Protein AF-A0A0Q7RV13-F1 (afdb_monomer)

Solvent-accessible surface area (backbone atoms only — not comparable to full-atom values): 4688 Å² total; per-residue (Å²): 106,71,69,55,53,52,23,66,72,68,32,40,31,77,43,84,45,98,84,63,85,48,53,69,34,54,50,71,26,21,55,35,39,48,53,13,50,52,30,44,51,51,23,54,50,39,55,56,49,53,74,72,52,86,66,97,50,64,69,60,45,54,52,51,34,54,50,26,45,53,50,15,52,52,31,41,53,49,18,51,51,53,58,62,66,75,113

Radius of gyration: 15.47 Å; Cα contacts (8 Å, |Δi|>4): 82; chains: 1; bounding box: 41×22×42 Å

Sequence (87 aa):
MLYMGYSLYTGAFYLPNRRGNGGTLKGISAYIMCAALFFGVAHLASYVADHYDRRNNEVAYARFAKQSKYCAVAFFVAALLLSGSGR

Mean predicted aligned error: 8.48 Å

Structure (mmCIF, N/CA/C/O backbone):
data_AF-A0A0Q7RV13-F1
#
_entry.id   AF-A0A0Q7RV13-F1
#
loop_
_atom_site.group_PDB
_atom_site.id
_atom_site.type_symbol
_atom_site.label_atom_id
_atom_site.label_alt_id
_atom_site.label_comp_id
_atom_site.label_asym_id
_atom_site.label_entity_id
_atom_site.label_seq_id
_atom_site.pdbx_PDB_ins_code
_atom_site.Cartn_x
_atom_site.Cartn_y
_atom_site.Cartn_z
_atom_site.occupancy
_atom_site.B_iso_or_equiv
_atom_site.auth_seq_id
_atom_site.auth_comp_id
_atom_site.auth_asym_id
_atom_site.auth_atom_id
_atom_site.pdbx_PDB_model_num
ATOM 1 N N . MET A 1 1 ? -5.341 8.390 -3.999 1.00 64.00 1 MET A N 1
ATOM 2 C CA . MET A 1 1 ? -4.626 8.962 -2.833 1.00 64.00 1 MET A CA 1
ATOM 3 C C . MET A 1 1 ? -5.493 9.881 -1.972 1.00 64.00 1 MET A C 1
ATOM 5 O O . MET A 1 1 ? -5.390 9.766 -0.762 1.00 64.00 1 MET A O 1
ATOM 9 N N . LEU A 1 2 ? -6.394 10.705 -2.534 1.00 77.00 2 LEU A N 1
ATOM 10 C CA . LEU A 1 2 ? -7.315 11.563 -1.751 1.00 77.00 2 LEU A CA 1
ATOM 11 C C . LEU A 1 2 ? -8.120 10.806 -0.678 1.00 77.00 2 LEU A C 1
ATOM 13 O O . LEU A 1 2 ? -8.151 11.218 0.474 1.00 77.00 2 LEU A O 1
ATOM 17 N N . TYR A 1 3 ? -8.689 9.650 -1.029 1.00 77.56 3 TYR A N 1
ATOM 18 C CA . TYR A 1 3 ? -9.414 8.797 -0.080 1.00 77.56 3 TYR A CA 1
ATOM 19 C C . TYR A 1 3 ? -8.524 8.254 1.053 1.00 77.56 3 TYR A C 1
ATOM 21 O O . TYR A 1 3 ? -8.936 8.204 2.206 1.00 77.56 3 TYR A O 1
ATOM 29 N N . MET A 1 4 ? -7.272 7.912 0.735 1.00 73.69 4 MET A N 1
ATOM 30 C CA . MET A 1 4 ? -6.289 7.440 1.715 1.00 73.69 4 MET A CA 1
ATOM 31 C C . MET A 1 4 ? -5.911 8.560 2.695 1.00 73.69 4 MET A C 1
ATOM 33 O O . MET A 1 4 ? -5.862 8.328 3.897 1.00 73.69 4 MET A O 1
ATOM 37 N N . GLY A 1 5 ? -5.728 9.790 2.199 1.00 77.81 5 GLY A N 1
ATOM 38 C CA . GLY A 1 5 ? -5.492 10.973 3.033 1.00 77.81 5 GLY A CA 1
ATOM 39 C C . GLY A 1 5 ? -6.681 11.312 3.937 1.00 77.81 5 GLY A C 1
ATOM 40 O O . GLY A 1 5 ? -6.498 11.550 5.127 1.00 77.81 5 GLY A O 1
ATOM 41 N N . TYR A 1 6 ? -7.906 11.244 3.407 1.00 79.69 6 TYR A N 1
ATOM 42 C CA . TYR A 1 6 ? -9.122 11.430 4.204 1.00 79.69 6 TYR A CA 1
ATOM 43 C C . TYR A 1 6 ? -9.252 10.378 5.314 1.00 79.69 6 TYR A C 1
ATOM 45 O O . TYR A 1 6 ? -9.609 10.700 6.447 1.00 79.69 6 TYR A O 1
ATOM 53 N N . SER A 1 7 ? -8.907 9.128 5.006 1.00 74.94 7 SER A N 1
ATOM 54 C CA . SER A 1 7 ? -8.959 8.023 5.958 1.00 74.94 7 SER A CA 1
ATOM 55 C C . SER A 1 7 ? -7.879 8.112 7.047 1.00 74.94 7 SER A C 1
ATOM 57 O O . SER A 1 7 ? -8.150 7.794 8.202 1.00 74.94 7 SER A O 1
ATOM 59 N N . LEU A 1 8 ? -6.685 8.628 6.721 1.00 77.56 8 LEU A N 1
ATOM 60 C CA . LEU A 1 8 ? -5.632 8.943 7.700 1.00 77.56 8 LEU A CA 1
ATOM 61 C C . LEU A 1 8 ? -6.036 10.083 8.646 1.00 77.56 8 LEU A C 1
ATOM 63 O O . LEU A 1 8 ? -5.708 10.031 9.830 1.00 77.56 8 LEU A O 1
ATOM 67 N N . TYR A 1 9 ? -6.750 11.088 8.127 1.00 79.50 9 TYR A N 1
ATOM 68 C CA . TYR A 1 9 ? -7.232 12.232 8.904 1.00 79.50 9 TYR A CA 1
ATOM 69 C C . TYR A 1 9 ? -8.381 11.858 9.847 1.00 79.50 9 TYR A C 1
ATOM 71 O O . TYR A 1 9 ? -8.386 12.247 11.009 1.00 79.50 9 TYR A O 1
ATOM 79 N N . THR A 1 10 ? -9.348 11.077 9.364 1.00 80.00 10 THR A N 1
ATOM 80 C CA . THR A 1 10 ? -10.508 10.651 10.165 1.00 80.00 10 THR A CA 1
ATOM 81 C C . THR A 1 10 ? -10.236 9.416 11.026 1.00 80.00 10 THR A C 1
ATOM 83 O O . THR A 1 10 ? -11.036 9.095 11.903 1.00 80.00 10 THR A O 1
ATOM 86 N N . GLY A 1 11 ? -9.132 8.700 10.783 1.00 77.69 11 GLY A N 1
ATOM 87 C CA . GLY A 1 11 ? -8.808 7.445 11.469 1.00 77.69 11 GLY A CA 1
ATOM 88 C C . GLY A 1 11 ? -9.826 6.329 11.202 1.00 77.69 11 GLY A C 1
ATOM 89 O O . GLY A 1 11 ? -9.894 5.356 11.957 1.00 77.69 11 GLY A O 1
ATOM 90 N N . ALA A 1 12 ? -10.643 6.476 10.156 1.00 75.31 12 ALA A N 1
ATOM 91 C CA . ALA A 1 12 ? -11.683 5.541 9.761 1.00 75.31 12 ALA A CA 1
ATOM 92 C C . ALA A 1 12 ? -11.522 5.191 8.280 1.00 75.31 12 ALA A C 1
ATOM 94 O O . ALA A 1 12 ? -11.464 6.071 7.419 1.00 75.31 12 ALA A O 1
ATOM 95 N N . PHE A 1 13 ? -11.453 3.898 7.976 1.00 77.50 13 PHE A N 1
ATOM 96 C CA . PHE A 1 13 ? -11.346 3.379 6.619 1.00 77.50 13 PHE A CA 1
ATOM 97 C C . PHE A 1 13 ? -12.616 2.613 6.272 1.00 77.50 13 PHE A C 1
ATOM 99 O O . PHE A 1 13 ? -12.874 1.543 6.823 1.00 77.50 13 PHE A O 1
ATOM 106 N N . TYR A 1 14 ? -13.426 3.159 5.364 1.00 78.56 14 TYR A N 1
ATOM 107 C CA . TYR A 1 14 ? -14.635 2.485 4.904 1.00 78.56 14 TYR A CA 1
ATOM 108 C C . TYR A 1 14 ? -14.294 1.497 3.786 1.00 78.56 14 TYR A C 1
ATOM 110 O O . TYR A 1 14 ? -13.723 1.862 2.755 1.00 78.56 14 TYR A O 1
ATOM 118 N N . LEU A 1 15 ? -14.627 0.228 3.999 1.00 76.81 15 LEU A N 1
ATOM 119 C CA . LEU A 1 15 ? -14.466 -0.825 3.011 1.00 76.81 15 LEU A CA 1
ATOM 120 C C . LEU A 1 15 ? -15.846 -1.143 2.413 1.00 76.81 15 LEU A C 1
ATOM 122 O O . LEU A 1 15 ? -16.661 -1.804 3.070 1.00 76.81 15 LEU A O 1
ATOM 126 N N . PRO A 1 16 ? -16.152 -0.663 1.191 1.00 73.75 16 PRO A N 1
ATOM 127 C CA . PRO A 1 16 ? -17.428 -0.953 0.554 1.00 73.75 16 PRO A CA 1
ATOM 128 C C . PRO A 1 16 ? -17.502 -2.444 0.218 1.00 73.75 16 PRO A C 1
ATOM 130 O O . PRO A 1 16 ? -16.624 -2.985 -0.453 1.00 73.75 16 PRO A O 1
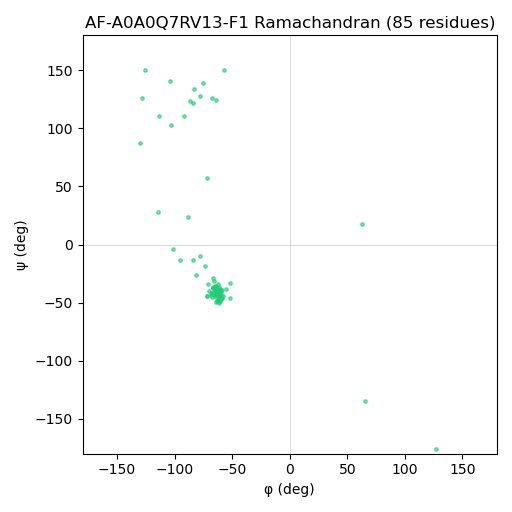ATOM 133 N N . ASN A 1 17 ? -18.557 -3.115 0.679 1.00 74.44 17 ASN A N 1
ATOM 134 C CA . ASN A 1 17 ? -18.809 -4.515 0.358 1.00 74.44 17 ASN A CA 1
ATOM 135 C C . ASN A 1 17 ? -19.929 -4.617 -0.686 1.00 74.44 17 ASN A C 1
ATOM 137 O O . ASN A 1 17 ? -20.919 -3.895 -0.626 1.00 74.44 17 ASN A O 1
ATOM 141 N N . ARG A 1 18 ? -19.786 -5.537 -1.645 1.00 56.19 18 ARG A N 1
ATOM 142 C CA . ARG A 1 18 ? -20.742 -5.727 -2.749 1.00 56.19 18 ARG A CA 1
ATOM 143 C C . ARG A 1 18 ? -22.049 -6.400 -2.298 1.00 56.19 18 ARG A C 1
ATOM 145 O O . ARG A 1 18 ? -23.047 -6.324 -3.003 1.00 56.19 18 ARG A O 1
ATOM 152 N N . ARG A 1 19 ? -22.046 -7.062 -1.136 1.00 56.50 19 ARG A N 1
ATOM 153 C CA . ARG A 1 19 ? -23.215 -7.683 -0.489 1.00 56.50 19 ARG A CA 1
ATOM 154 C C . ARG A 1 19 ? -23.282 -7.243 0.983 1.00 56.50 19 ARG A C 1
ATOM 156 O O . ARG A 1 19 ? -22.736 -7.929 1.840 1.00 56.50 19 ARG A O 1
ATOM 163 N N . GLY A 1 20 ? -23.921 -6.107 1.276 1.00 64.50 20 GLY A N 1
ATOM 164 C CA . GLY A 1 20 ? -24.245 -5.655 2.646 1.00 64.50 20 GLY A CA 1
ATOM 165 C C . GLY A 1 20 ? -23.770 -4.238 3.001 1.00 64.50 20 GLY A C 1
ATOM 166 O O . GLY A 1 20 ? -23.214 -3.539 2.157 1.00 64.50 20 GLY A O 1
ATOM 167 N N . ASN A 1 21 ? -23.974 -3.825 4.263 1.00 63.78 21 ASN A N 1
ATOM 168 C CA . ASN A 1 21 ? -23.359 -2.610 4.813 1.00 63.78 21 ASN A CA 1
ATOM 169 C C . ASN A 1 21 ? -21.835 -2.797 4.824 1.00 63.78 21 ASN A C 1
ATOM 171 O O . ASN A 1 21 ? -21.335 -3.780 5.374 1.00 63.78 21 ASN A O 1
ATOM 175 N N . GLY A 1 22 ? -21.102 -1.883 4.184 1.00 64.94 22 GLY A N 1
ATOM 176 C CA . GLY A 1 22 ? -19.640 -1.904 4.182 1.00 64.94 22 GLY A CA 1
ATOM 177 C C . GLY A 1 22 ? -19.069 -1.859 5.601 1.00 64.94 22 GLY A C 1
ATOM 178 O O . GLY A 1 22 ? -19.683 -1.315 6.521 1.00 64.94 22 GLY A O 1
ATOM 179 N N . GLY A 1 23 ? -17.894 -2.458 5.786 1.00 70.94 23 GLY A N 1
ATOM 180 C CA . GLY A 1 23 ? -17.210 -2.479 7.075 1.00 70.94 23 GLY A CA 1
ATOM 181 C C . GLY A 1 23 ? -16.357 -1.228 7.249 1.00 70.94 23 GLY A C 1
ATOM 182 O O . GLY A 1 23 ? -15.480 -0.969 6.429 1.00 70.94 23 GLY A O 1
ATOM 183 N N . THR A 1 24 ? -16.581 -0.463 8.317 1.00 77.94 24 THR A N 1
ATOM 184 C CA . THR A 1 24 ? -15.695 0.649 8.685 1.00 77.94 24 THR A CA 1
ATOM 185 C C . THR A 1 24 ? -14.625 0.147 9.645 1.00 77.94 24 THR A C 1
ATOM 187 O O . THR A 1 24 ? -14.924 -0.159 10.798 1.00 77.94 24 THR A O 1
ATOM 190 N N . LEU A 1 25 ? -13.376 0.093 9.187 1.00 75.69 25 LEU A N 1
ATOM 191 C CA . LEU A 1 25 ? -12.217 -0.108 10.051 1.00 75.69 25 LEU A CA 1
ATOM 192 C C . LEU A 1 25 ? -11.930 1.199 10.794 1.00 75.69 25 LEU A C 1
ATOM 194 O O . LEU A 1 25 ? -12.011 2.276 10.205 1.00 75.69 25 LEU A O 1
ATOM 198 N N . LYS A 1 26 ? -11.596 1.119 12.082 1.00 78.69 26 LYS A N 1
ATOM 199 C CA . LYS A 1 26 ? -11.298 2.291 12.920 1.00 78.69 26 LYS A CA 1
ATOM 200 C C . LYS A 1 26 ? -9.935 2.158 13.595 1.00 78.69 26 LYS A C 1
ATOM 202 O O . LYS A 1 26 ? -9.480 1.053 13.904 1.00 78.69 26 LYS A O 1
ATOM 207 N N . GLY A 1 27 ? -9.296 3.297 13.842 1.00 79.00 27 GLY A N 1
ATOM 208 C CA . GLY A 1 27 ? -8.044 3.393 14.588 1.00 79.00 27 GLY A CA 1
ATOM 209 C C . GLY A 1 27 ? -6.879 2.707 13.876 1.00 79.00 27 GLY A C 1
ATOM 210 O O . GLY A 1 27 ? -6.695 2.862 12.672 1.00 79.00 27 GLY A O 1
ATOM 211 N N . ILE A 1 28 ? -6.094 1.923 14.619 1.00 78.38 28 ILE A N 1
ATOM 212 C CA . ILE A 1 28 ? -4.853 1.285 14.138 1.00 78.38 28 ILE A CA 1
ATOM 213 C C . ILE A 1 28 ? -5.097 0.430 12.885 1.00 78.38 28 ILE A C 1
ATOM 215 O O . ILE A 1 28 ? -4.305 0.458 11.945 1.00 78.38 28 ILE A O 1
ATOM 219 N N . SER A 1 29 ? -6.233 -0.267 12.825 1.00 77.50 29 SER A N 1
ATOM 220 C CA . SER A 1 29 ? -6.599 -1.108 11.679 1.00 77.50 29 SER A CA 1
ATOM 221 C C . SER A 1 29 ? -6.766 -0.308 10.373 1.00 77.50 29 SER A C 1
ATOM 223 O O . SER A 1 29 ? -6.375 -0.787 9.308 1.00 77.50 29 SER A O 1
ATOM 225 N N . ALA A 1 30 ? -7.249 0.939 10.448 1.00 80.19 30 ALA A N 1
ATOM 226 C CA . ALA A 1 30 ? -7.373 1.838 9.299 1.00 80.19 30 ALA A CA 1
ATOM 227 C C . ALA A 1 30 ? -5.998 2.285 8.770 1.00 80.19 30 ALA A C 1
ATOM 229 O O . ALA A 1 30 ? -5.768 2.269 7.560 1.00 80.19 30 ALA A O 1
ATOM 230 N N . TYR A 1 31 ? -5.052 2.604 9.662 1.00 79.00 31 TYR A N 1
ATOM 231 C CA . TYR A 1 31 ? -3.682 2.975 9.280 1.00 79.00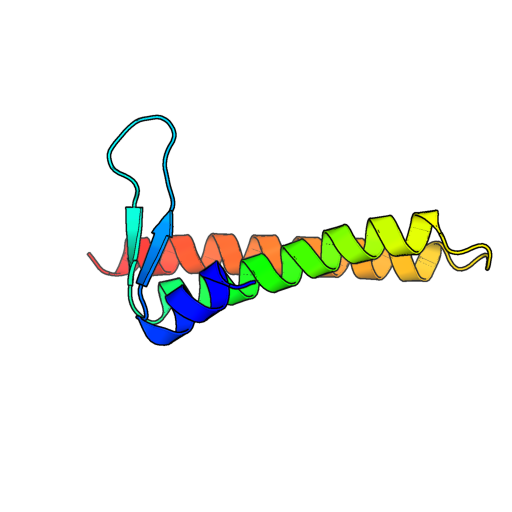 31 TYR A CA 1
ATOM 232 C C . TYR A 1 31 ? -2.941 1.825 8.586 1.00 79.00 31 TYR A C 1
ATOM 234 O O . TYR A 1 31 ? -2.286 2.037 7.563 1.00 79.00 31 TYR A O 1
ATOM 242 N N . ILE A 1 32 ? -3.090 0.596 9.092 1.00 81.62 32 ILE A N 1
ATOM 243 C CA . ILE A 1 32 ? -2.485 -0.598 8.481 1.00 81.62 32 ILE A CA 1
ATOM 244 C C . ILE A 1 32 ? -3.112 -0.880 7.106 1.00 81.62 32 ILE A C 1
ATOM 246 O O . ILE A 1 32 ? -2.399 -1.224 6.163 1.00 81.62 32 ILE A O 1
ATOM 250 N N . MET A 1 33 ? -4.423 -0.666 6.950 1.00 81.81 33 MET A N 1
ATOM 251 C CA . MET A 1 33 ? -5.101 -0.808 5.658 1.00 81.81 33 MET A CA 1
ATOM 252 C C . MET A 1 33 ? -4.608 0.225 4.628 1.00 81.81 33 MET A C 1
ATOM 254 O O . MET A 1 33 ? -4.379 -0.113 3.465 1.00 81.81 33 MET A O 1
ATOM 258 N N . CYS A 1 34 ? -4.361 1.469 5.052 1.00 82.44 34 CYS A N 1
ATOM 259 C CA . CYS A 1 34 ? -3.721 2.483 4.210 1.00 82.44 34 CYS A CA 1
ATOM 260 C C . CYS A 1 34 ? -2.304 2.068 3.779 1.00 82.44 34 CYS A C 1
ATOM 262 O O . CYS A 1 34 ? -1.953 2.226 2.609 1.00 82.44 34 CYS A O 1
ATOM 264 N N . ALA A 1 35 ? -1.505 1.489 4.682 1.00 81.81 35 ALA A N 1
ATOM 265 C CA . ALA A 1 35 ? -0.179 0.973 4.340 1.00 81.81 35 ALA A CA 1
ATOM 266 C C . ALA A 1 35 ? -0.261 -0.167 3.307 1.00 81.81 35 ALA A C 1
ATOM 268 O O . ALA A 1 35 ? 0.468 -0.154 2.315 1.00 81.81 35 ALA A O 1
ATOM 269 N N . ALA A 1 36 ? -1.199 -1.105 3.478 1.00 84.06 36 ALA A N 1
ATOM 270 C CA . ALA A 1 36 ? -1.439 -2.187 2.522 1.00 84.06 36 ALA A CA 1
ATOM 271 C C . ALA A 1 36 ? -1.773 -1.656 1.117 1.00 84.06 36 ALA A C 1
ATOM 273 O O . ALA A 1 36 ? -1.216 -2.123 0.121 1.00 84.06 36 ALA A O 1
ATOM 274 N N . LEU A 1 37 ? -2.637 -0.638 1.035 1.00 83.12 37 LEU A N 1
ATOM 275 C CA . LEU A 1 37 ? -2.990 0.017 -0.225 1.00 83.12 37 LEU A CA 1
ATOM 276 C C . LEU A 1 37 ? -1.802 0.718 -0.875 1.00 83.12 37 LEU A C 1
ATOM 278 O O . LEU A 1 37 ? -1.640 0.625 -2.090 1.00 83.12 37 LEU A O 1
ATOM 282 N N . PHE A 1 38 ? -0.952 1.379 -0.090 1.00 85.31 38 PHE A N 1
ATOM 283 C CA . PHE A 1 38 ? 0.258 2.006 -0.610 1.00 85.31 38 PHE A CA 1
ATOM 284 C C . PHE A 1 38 ? 1.190 0.978 -1.267 1.00 85.31 38 PHE A C 1
ATOM 286 O O . PHE A 1 38 ? 1.616 1.175 -2.406 1.00 85.31 38 PHE A O 1
ATOM 293 N N . PHE A 1 39 ? 1.432 -0.162 -0.610 1.00 83.81 39 PHE A N 1
ATOM 294 C CA . PHE A 1 39 ? 2.228 -1.249 -1.190 1.00 83.81 39 PHE A CA 1
ATOM 295 C C . PHE A 1 39 ? 1.565 -1.884 -2.419 1.00 83.81 39 PHE A C 1
ATOM 297 O O . PHE A 1 39 ? 2.261 -2.226 -3.374 1.00 83.81 39 PHE A O 1
ATOM 304 N N . GLY A 1 40 ? 0.234 -1.996 -2.440 1.00 82.31 40 GLY A N 1
ATOM 305 C CA . GLY A 1 40 ? -0.509 -2.468 -3.612 1.00 82.31 40 GLY A CA 1
ATOM 306 C C . GLY A 1 40 ? -0.383 -1.530 -4.818 1.00 82.31 40 GLY A C 1
ATOM 307 O O . GLY A 1 40 ? -0.177 -1.985 -5.942 1.00 82.31 40 GLY A O 1
ATOM 308 N N . VAL A 1 41 ? -0.436 -0.214 -4.593 1.00 85.38 41 VAL A N 1
ATOM 309 C CA . VAL A 1 41 ? -0.210 0.781 -5.652 1.00 85.38 41 VAL A CA 1
ATOM 310 C C . VAL A 1 41 ? 1.242 0.755 -6.120 1.00 85.38 41 VAL A C 1
ATOM 312 O O . VAL A 1 41 ? 1.476 0.780 -7.323 1.00 85.38 41 VAL A O 1
ATOM 315 N N . ALA A 1 42 ? 2.213 0.640 -5.209 1.00 83.62 42 ALA A N 1
ATOM 316 C CA . ALA A 1 42 ? 3.624 0.491 -5.569 1.00 83.62 42 ALA A CA 1
ATOM 317 C C . ALA A 1 42 ? 3.878 -0.778 -6.405 1.00 83.62 42 ALA A C 1
ATOM 319 O O . ALA A 1 42 ? 4.647 -0.739 -7.364 1.00 83.62 42 ALA A O 1
ATOM 320 N N . HIS A 1 43 ? 3.190 -1.881 -6.095 1.00 84.00 43 HIS A N 1
ATOM 321 C CA . HIS A 1 43 ? 3.236 -3.111 -6.885 1.00 84.00 43 HIS A CA 1
ATOM 322 C C . HIS A 1 43 ? 2.719 -2.894 -8.315 1.00 84.00 43 HIS A C 1
ATOM 324 O O . HIS A 1 43 ? 3.409 -3.216 -9.280 1.00 84.00 43 HIS A O 1
ATOM 330 N N . LEU A 1 44 ? 1.538 -2.292 -8.469 1.00 81.62 44 LEU A N 1
ATOM 331 C CA . LEU A 1 44 ? 0.979 -1.980 -9.790 1.00 81.62 44 LEU A CA 1
ATOM 332 C C . LEU A 1 44 ? 1.857 -0.987 -10.562 1.00 81.62 44 LEU A C 1
ATOM 334 O O . LEU A 1 44 ? 2.099 -1.177 -11.751 1.00 81.62 44 LEU A O 1
ATOM 338 N N . ALA A 1 45 ? 2.390 0.029 -9.881 1.00 82.94 45 ALA A N 1
ATOM 339 C CA . ALA A 1 45 ? 3.321 0.987 -10.466 1.00 82.94 45 ALA A CA 1
ATOM 340 C C . ALA A 1 45 ? 4.603 0.306 -10.958 1.00 82.94 45 ALA A C 1
ATOM 342 O O . ALA A 1 45 ? 5.111 0.679 -12.009 1.00 82.94 45 ALA A O 1
ATOM 343 N N . SER A 1 46 ? 5.093 -0.720 -10.252 1.00 80.12 46 SER A N 1
ATOM 344 C CA . SER A 1 46 ? 6.249 -1.495 -10.707 1.00 80.12 46 SER A CA 1
ATOM 345 C C . SER A 1 46 ? 5.979 -2.255 -12.004 1.00 80.12 46 SER A C 1
ATOM 347 O O . SER A 1 46 ? 6.858 -2.298 -12.853 1.00 80.12 46 SER A O 1
ATOM 349 N N . TYR A 1 47 ? 4.759 -2.767 -12.200 1.00 78.12 47 TYR A N 1
ATOM 350 C CA . TYR A 1 47 ? 4.368 -3.442 -13.441 1.00 78.12 47 TYR A CA 1
ATOM 351 C C . TYR A 1 47 ? 4.254 -2.465 -14.618 1.00 78.12 47 TYR A C 1
A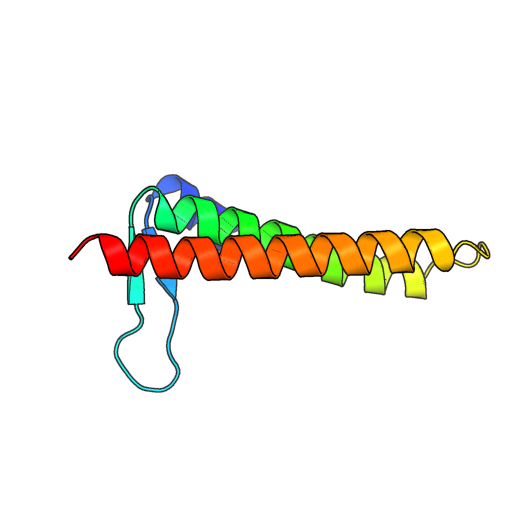TOM 353 O O . TYR A 1 47 ? 4.693 -2.760 -15.725 1.00 78.12 47 TYR A O 1
ATOM 361 N N . VAL A 1 48 ? 3.704 -1.270 -14.375 1.00 83.44 48 VAL A N 1
ATOM 362 C CA . VAL A 1 48 ? 3.672 -0.204 -15.388 1.00 83.44 48 VAL A CA 1
ATOM 363 C C . VAL A 1 48 ? 5.093 0.249 -15.728 1.00 83.44 48 VAL A C 1
ATOM 365 O O . VAL A 1 48 ? 5.418 0.381 -16.900 1.00 83.44 48 VAL A O 1
ATOM 368 N N . ALA A 1 49 ? 5.948 0.457 -14.724 1.00 79.25 49 ALA A N 1
ATOM 369 C CA . ALA A 1 49 ? 7.334 0.866 -14.934 1.00 79.25 49 ALA A CA 1
ATOM 370 C C . ALA A 1 49 ? 8.131 -0.174 -15.738 1.00 79.25 49 ALA A C 1
ATOM 372 O O . ALA A 1 49 ? 8.828 0.214 -16.668 1.00 79.25 49 ALA A O 1
ATOM 373 N N . ASP A 1 50 ? 7.973 -1.464 -15.429 1.00 75.31 50 ASP A N 1
ATOM 374 C CA . ASP A 1 50 ? 8.596 -2.577 -16.161 1.00 75.31 50 ASP A CA 1
ATOM 375 C C . ASP A 1 50 ? 8.164 -2.599 -17.638 1.00 75.31 50 ASP A C 1
ATOM 377 O O . ASP A 1 50 ? 8.992 -2.761 -18.525 1.00 75.31 50 ASP A O 1
ATOM 381 N N . HIS A 1 51 ? 6.889 -2.315 -17.933 1.00 77.56 51 HIS A N 1
ATOM 382 C CA . HIS A 1 51 ? 6.392 -2.262 -19.313 1.00 77.56 51 HIS A CA 1
ATOM 383 C C . HIS A 1 51 ? 6.987 -1.114 -20.152 1.00 77.56 51 HIS A C 1
ATOM 385 O O . HIS A 1 51 ? 7.080 -1.226 -21.376 1.00 77.56 51 HIS A O 1
ATOM 391 N N . TYR A 1 52 ? 7.366 -0.000 -19.517 1.00 74.25 52 TYR A N 1
ATOM 392 C CA . TYR A 1 52 ? 7.961 1.158 -20.194 1.00 74.25 52 TYR A CA 1
ATOM 393 C C . TYR A 1 52 ? 9.497 1.158 -20.175 1.00 74.25 52 TYR A C 1
ATOM 395 O O . TYR A 1 52 ? 10.102 1.931 -20.926 1.00 74.25 52 TYR A O 1
ATOM 403 N N . ASP A 1 53 ? 10.138 0.323 -19.352 1.00 70.44 53 ASP A N 1
ATOM 404 C CA . ASP A 1 53 ? 11.594 0.236 -19.306 1.00 70.44 53 ASP A CA 1
ATOM 405 C C . ASP A 1 53 ? 12.131 -0.590 -20.486 1.00 70.44 53 ASP A C 1
ATOM 407 O O . ASP A 1 53 ? 11.704 -1.706 -20.763 1.00 70.44 53 ASP A O 1
ATOM 411 N N . ARG A 1 54 ? 13.089 -0.013 -21.217 1.00 65.88 54 ARG A N 1
ATOM 412 C CA . ARG A 1 54 ? 13.799 -0.669 -22.331 1.00 65.88 54 ARG A CA 1
ATOM 413 C C . ARG A 1 54 ? 15.182 -1.173 -21.929 1.00 65.88 54 ARG A C 1
ATOM 415 O O . ARG A 1 54 ? 15.891 -1.744 -22.758 1.00 65.88 54 ARG A O 1
ATOM 422 N N . ARG A 1 55 ? 15.617 -0.912 -20.693 1.00 66.81 55 ARG A N 1
ATOM 423 C CA . ARG A 1 55 ? 16.857 -1.459 -20.140 1.00 66.81 55 ARG A CA 1
ATOM 424 C C . ARG A 1 55 ? 16.546 -2.860 -19.626 1.00 66.81 55 ARG A C 1
ATOM 426 O O . ARG A 1 55 ? 15.546 -3.063 -18.958 1.00 66.81 55 ARG A O 1
ATOM 433 N N . ASN A 1 56 ? 17.402 -3.824 -19.953 1.00 65.06 56 ASN A N 1
ATOM 434 C CA . ASN A 1 56 ? 17.197 -5.257 -19.718 1.00 65.06 56 ASN A CA 1
ATOM 435 C C . ASN A 1 56 ? 17.318 -5.635 -18.219 1.00 65.06 56 ASN A C 1
ATOM 437 O O . ASN A 1 56 ? 18.197 -6.399 -17.826 1.00 65.06 56 ASN A O 1
ATOM 441 N N . ASN A 1 57 ? 16.507 -5.014 -17.358 1.00 66.88 57 ASN A N 1
ATOM 442 C CA . ASN A 1 57 ? 16.586 -5.085 -15.898 1.00 66.88 57 ASN A CA 1
ATOM 443 C C . ASN A 1 57 ? 15.357 -5.770 -15.272 1.00 66.88 57 ASN A C 1
ATOM 445 O O . ASN A 1 57 ? 15.003 -5.525 -14.117 1.00 66.88 57 ASN A O 1
ATOM 449 N N . GLU A 1 58 ? 14.737 -6.672 -16.032 1.00 66.94 58 GLU A N 1
ATOM 450 C CA . GLU A 1 58 ? 13.516 -7.420 -15.700 1.00 66.94 58 GLU A CA 1
ATOM 451 C C . GLU A 1 58 ? 13.598 -8.128 -14.331 1.00 66.94 58 GLU A C 1
ATOM 453 O O . GLU A 1 58 ? 12.624 -8.235 -13.584 1.00 66.94 58 GLU A O 1
ATOM 458 N N . VAL A 1 59 ? 14.797 -8.578 -13.940 1.00 72.50 59 VAL A N 1
ATOM 459 C CA . VAL A 1 59 ? 15.025 -9.298 -12.675 1.00 72.50 59 VAL A CA 1
ATOM 460 C C . VAL A 1 59 ? 14.795 -8.403 -11.451 1.00 72.50 59 VAL A C 1
ATOM 462 O O . VAL A 1 59 ? 14.297 -8.878 -10.424 1.00 72.50 59 VAL A O 1
ATOM 465 N N . ALA A 1 60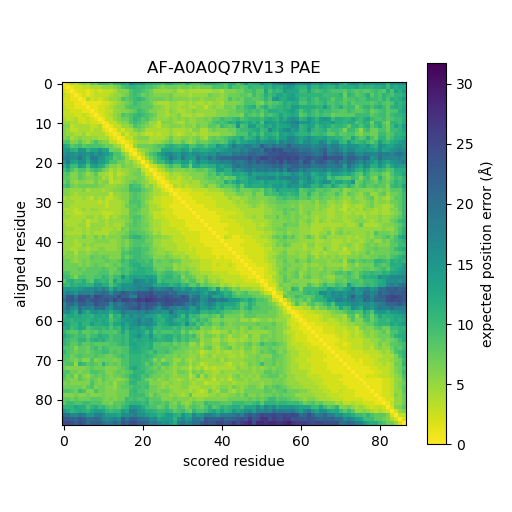 ? 15.149 -7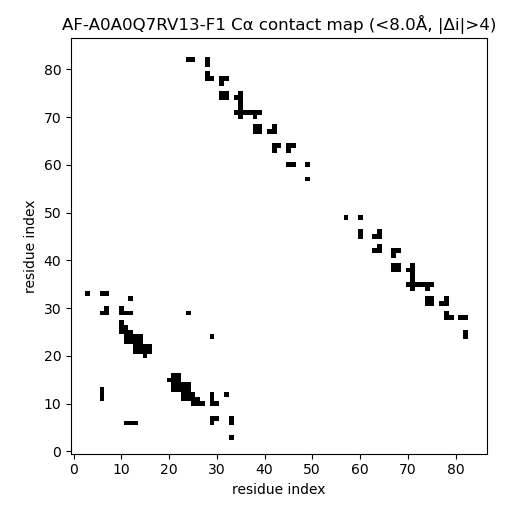.118 -11.525 1.00 74.38 60 ALA A N 1
ATOM 466 C CA . ALA A 1 60 ? 14.975 -6.185 -10.414 1.00 74.38 60 ALA A CA 1
ATOM 467 C C . ALA A 1 60 ? 13.490 -5.846 -10.205 1.00 74.38 60 ALA A C 1
ATOM 469 O O . ALA A 1 60 ? 12.998 -5.907 -9.072 1.00 74.38 60 ALA A O 1
ATOM 470 N N . TYR A 1 61 ? 12.763 -5.587 -11.295 1.00 70.12 61 TYR A N 1
ATOM 471 C CA . TYR A 1 61 ? 11.323 -5.325 -11.267 1.00 70.12 61 TYR A CA 1
ATOM 472 C C . TYR A 1 61 ? 10.534 -6.546 -10.799 1.00 70.12 61 TYR A C 1
ATOM 474 O O . TYR A 1 61 ? 9.686 -6.418 -9.915 1.00 70.12 61 TYR A O 1
ATOM 482 N N . ALA A 1 62 ? 10.880 -7.749 -11.264 1.00 73.69 62 ALA A N 1
ATOM 483 C CA . ALA A 1 62 ? 10.241 -8.983 -10.811 1.00 73.69 62 ALA A CA 1
ATOM 484 C C . ALA A 1 62 ? 10.410 -9.215 -9.296 1.00 73.69 62 ALA A C 1
ATOM 486 O O . ALA A 1 62 ? 9.467 -9.621 -8.606 1.00 73.69 62 ALA A O 1
ATOM 487 N N . ARG A 1 63 ? 11.598 -8.928 -8.743 1.00 78.81 63 ARG A N 1
ATOM 488 C CA 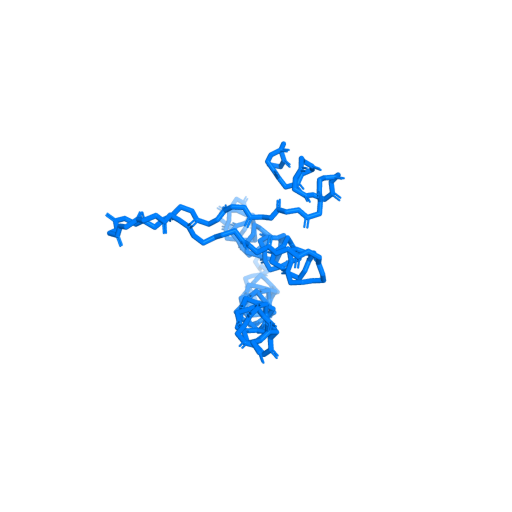. ARG A 1 63 ? 11.855 -9.036 -7.295 1.00 78.81 63 ARG A CA 1
ATOM 489 C C . ARG A 1 63 ? 11.072 -7.993 -6.501 1.00 78.81 63 ARG A C 1
ATOM 491 O O . ARG A 1 63 ? 10.436 -8.354 -5.509 1.00 78.81 63 ARG A O 1
ATOM 498 N N . PHE A 1 64 ? 11.069 -6.738 -6.950 1.00 79.31 64 PHE A N 1
ATOM 499 C CA . PHE A 1 64 ? 10.328 -5.657 -6.299 1.00 79.31 64 PHE A CA 1
ATOM 500 C C . PHE A 1 64 ? 8.813 -5.893 -6.346 1.00 79.31 64 PHE A C 1
ATOM 502 O O . PHE A 1 64 ? 8.126 -5.750 -5.333 1.00 79.31 64 PHE A O 1
ATOM 509 N N . ALA A 1 65 ? 8.289 -6.345 -7.486 1.00 78.56 65 ALA A N 1
ATOM 510 C CA . ALA A 1 65 ? 6.893 -6.723 -7.649 1.00 78.56 65 ALA A CA 1
ATOM 511 C C . ALA A 1 65 ? 6.520 -7.863 -6.686 1.00 78.56 65 ALA A C 1
ATOM 513 O O . ALA A 1 65 ? 5.513 -7.792 -5.982 1.00 78.56 65 ALA A O 1
ATOM 514 N N . LYS A 1 66 ? 7.360 -8.896 -6.573 1.00 79.69 66 LYS A N 1
ATOM 515 C CA . LYS A 1 66 ? 7.113 -10.006 -5.645 1.00 79.69 66 LYS A CA 1
ATOM 516 C C . LYS A 1 66 ? 7.098 -9.534 -4.186 1.00 79.69 66 LYS A C 1
ATOM 518 O O . LYS A 1 66 ? 6.164 -9.868 -3.460 1.00 79.69 66 LYS A O 1
ATOM 523 N N . GLN A 1 67 ? 8.080 -8.737 -3.765 1.00 82.62 67 GLN A N 1
ATOM 524 C CA . GLN A 1 67 ? 8.167 -8.218 -2.393 1.00 82.62 67 GLN A CA 1
ATOM 525 C C . GLN A 1 67 ? 6.993 -7.296 -2.045 1.00 82.62 67 GLN A C 1
ATOM 527 O O . GLN A 1 67 ? 6.322 -7.522 -1.041 1.00 82.62 67 GLN A O 1
ATOM 532 N N . SER A 1 68 ? 6.688 -6.319 -2.901 1.00 81.31 68 SER A N 1
ATOM 533 C CA . SER A 1 68 ? 5.567 -5.388 -2.704 1.00 81.31 68 SER A CA 1
ATOM 534 C C . SER A 1 68 ? 4.222 -6.110 -2.609 1.00 81.31 68 SER A C 1
ATOM 536 O O . SER A 1 68 ? 3.417 -5.781 -1.739 1.00 81.31 68 SER A O 1
ATOM 538 N N . LYS A 1 69 ? 4.006 -7.159 -3.414 1.00 80.06 69 LYS A N 1
ATOM 539 C CA . LYS A 1 69 ? 2.821 -8.020 -3.319 1.00 80.06 69 LYS A CA 1
ATOM 540 C C . LYS A 1 69 ? 2.732 -8.738 -1.971 1.00 80.06 69 LYS A C 1
ATOM 542 O O . LYS A 1 69 ? 1.670 -8.715 -1.352 1.00 80.06 69 LYS A O 1
ATOM 547 N N . TYR A 1 70 ? 3.814 -9.370 -1.506 1.00 84.44 70 TYR A N 1
ATOM 548 C CA . TYR A 1 70 ? 3.806 -10.042 -0.201 1.00 84.44 70 TYR A CA 1
ATOM 549 C C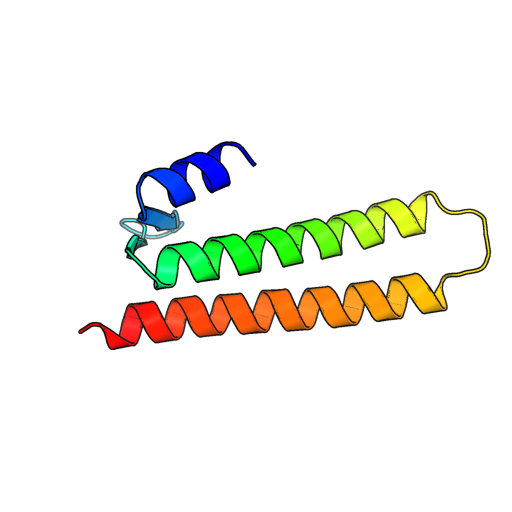 . TYR A 1 70 ? 3.577 -9.054 0.943 1.00 84.44 70 TYR A C 1
ATOM 551 O O . TYR A 1 70 ? 2.769 -9.343 1.821 1.00 84.44 70 TYR A O 1
ATOM 559 N N . CYS A 1 71 ? 4.208 -7.878 0.904 1.00 83.75 71 CYS A N 1
ATOM 560 C CA . CYS A 1 71 ? 3.974 -6.818 1.882 1.00 83.75 71 CYS A CA 1
ATOM 561 C C . CYS A 1 71 ? 2.511 -6.355 1.867 1.00 83.75 71 CYS A C 1
ATOM 563 O O . CYS A 1 71 ? 1.881 -6.316 2.920 1.00 83.75 71 CYS A O 1
ATOM 565 N N . ALA A 1 72 ? 1.939 -6.071 0.692 1.00 79.50 72 ALA A N 1
ATOM 566 C CA . ALA A 1 72 ? 0.550 -5.633 0.566 1.00 79.50 72 ALA A CA 1
ATOM 567 C C . ALA A 1 72 ? -0.432 -6.664 1.141 1.00 79.50 72 ALA A C 1
ATOM 569 O O . ALA A 1 72 ? -1.309 -6.309 1.926 1.00 79.50 72 ALA A O 1
ATOM 570 N N . VAL A 1 73 ? -0.253 -7.947 0.807 1.00 85.50 73 VAL A N 1
ATOM 571 C CA . VAL A 1 73 ? -1.100 -9.030 1.329 1.00 85.50 73 VAL A CA 1
ATOM 572 C C . VAL A 1 73 ? -0.911 -9.203 2.836 1.00 85.50 73 VAL A C 1
ATOM 574 O O . VAL A 1 73 ? -1.900 -9.321 3.553 1.00 85.50 73 VAL A O 1
ATOM 577 N N . ALA A 1 74 ? 0.327 -9.173 3.336 1.00 86.00 74 ALA A N 1
ATOM 578 C CA . ALA A 1 74 ? 0.608 -9.307 4.764 1.00 86.00 74 ALA A CA 1
ATOM 579 C C . ALA A 1 74 ? -0.052 -8.186 5.580 1.00 86.00 74 ALA A C 1
ATOM 581 O O . ALA A 1 74 ? -0.742 -8.467 6.559 1.00 86.00 74 ALA A O 1
ATOM 582 N N . PHE A 1 75 ? 0.087 -6.929 5.146 1.00 83.31 75 PHE A N 1
ATOM 583 C CA . PHE A 1 75 ? -0.559 -5.795 5.808 1.00 83.31 75 PHE A CA 1
ATOM 584 C C . PHE A 1 75 ? -2.084 -5.845 5.692 1.00 83.31 75 PHE A C 1
ATOM 586 O O . PHE A 1 75 ? -2.775 -5.530 6.658 1.00 83.31 75 PHE A O 1
ATOM 593 N N . PHE A 1 76 ? -2.625 -6.291 4.557 1.00 81.75 76 PHE A N 1
ATOM 594 C CA . PHE A 1 76 ? -4.069 -6.446 4.385 1.00 81.75 76 PHE A CA 1
ATOM 595 C C . PHE A 1 76 ? -4.652 -7.484 5.353 1.00 81.75 76 PHE A C 1
ATOM 597 O O . PHE A 1 76 ? -5.623 -7.208 6.057 1.00 81.75 76 PHE A O 1
ATOM 604 N N . VAL A 1 77 ? -4.025 -8.661 5.442 1.00 85.50 77 VAL A N 1
ATOM 605 C CA . VAL A 1 77 ? -4.432 -9.719 6.378 1.00 85.50 77 VAL A CA 1
ATOM 606 C C . VAL A 1 77 ? -4.284 -9.245 7.824 1.00 85.50 77 VAL A C 1
ATOM 608 O O . VAL A 1 77 ? -5.205 -9.429 8.618 1.00 85.50 77 VAL A O 1
ATOM 611 N N . ALA A 1 78 ? -3.178 -8.578 8.164 1.00 82.81 78 ALA A N 1
ATOM 612 C CA . ALA A 1 78 ? -2.964 -8.020 9.497 1.00 82.81 78 ALA A CA 1
ATOM 613 C C . ALA A 1 78 ? -4.040 -6.988 9.878 1.00 82.81 78 ALA A C 1
ATOM 615 O O . ALA A 1 78 ? -4.557 -7.028 10.993 1.00 82.81 78 ALA A O 1
ATOM 616 N N . ALA A 1 79 ? -4.428 -6.103 8.954 1.00 80.38 79 ALA A N 1
ATOM 617 C CA . ALA A 1 79 ? -5.481 -5.117 9.189 1.00 80.38 79 ALA A CA 1
ATOM 618 C C . ALA A 1 79 ? -6.843 -5.775 9.464 1.00 80.38 79 ALA A C 1
ATOM 620 O O . ALA A 1 79 ? -7.567 -5.339 10.361 1.00 80.38 79 ALA A O 1
ATOM 621 N N . LEU A 1 80 ? -7.179 -6.843 8.732 1.00 80.12 80 LEU A N 1
ATOM 622 C CA . LEU A 1 80 ? -8.415 -7.599 8.946 1.00 80.12 80 LEU A CA 1
ATOM 623 C C . LEU A 1 80 ? -8.413 -8.356 10.278 1.00 80.12 80 LEU A C 1
ATOM 625 O O . LEU A 1 80 ? -9.408 -8.309 11.000 1.00 80.12 80 LEU A O 1
ATOM 629 N N . LEU A 1 81 ? -7.302 -9.011 10.630 1.00 81.94 81 LEU A N 1
ATOM 630 C CA . LEU A 1 81 ? -7.159 -9.704 11.914 1.00 81.94 81 LEU A CA 1
ATOM 631 C C . LEU A 1 81 ? -7.285 -8.731 13.089 1.00 81.94 81 LEU A C 1
ATOM 633 O O . LEU A 1 81 ? -8.044 -8.989 14.021 1.00 81.94 81 LEU A O 1
ATOM 637 N N . LEU A 1 82 ? -6.607 -7.583 13.019 1.00 78.88 82 LEU A N 1
ATOM 638 C CA . LEU A 1 82 ? -6.680 -6.563 14.063 1.00 78.88 82 LEU A CA 1
ATOM 639 C C . LEU A 1 82 ? -8.092 -5.972 14.182 1.00 78.88 82 LEU A C 1
ATOM 641 O O . LEU A 1 82 ? -8.574 -5.735 15.286 1.00 78.88 82 LEU A O 1
ATOM 645 N N . SER A 1 83 ? -8.783 -5.781 13.055 1.00 70.00 83 SER A N 1
ATOM 646 C CA . SER A 1 83 ? -10.178 -5.336 13.052 1.00 70.00 83 SER A CA 1
ATOM 647 C C . SER A 1 83 ? -11.134 -6.369 13.662 1.00 70.00 83 SER A C 1
ATOM 649 O O . 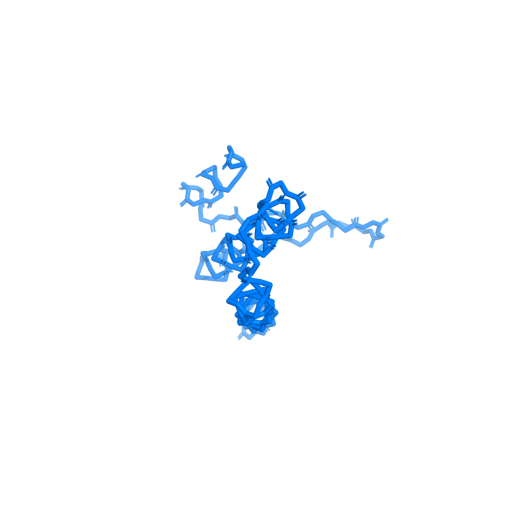SER A 1 83 ? -12.155 -5.977 14.220 1.00 70.00 83 SER A O 1
ATOM 651 N N . GLY A 1 84 ? -10.843 -7.668 13.537 1.00 63.03 84 GLY A N 1
ATOM 652 C CA . GLY A 1 84 ? -11.640 -8.747 14.128 1.00 63.03 84 GLY A CA 1
ATOM 653 C C . GLY A 1 84 ? -11.346 -9.000 15.609 1.00 63.03 84 GLY A C 1
ATOM 654 O O . GLY A 1 84 ? -12.231 -9.452 16.330 1.00 63.03 84 GLY A O 1
ATOM 655 N N . SER A 1 85 ? -10.132 -8.677 16.065 1.00 54.66 85 SER A N 1
ATOM 656 C CA . SER A 1 85 ? -9.672 -8.877 17.447 1.00 54.66 85 SER A CA 1
ATOM 657 C C . SER A 1 85 ? -10.197 -7.833 18.441 1.00 54.66 85 SE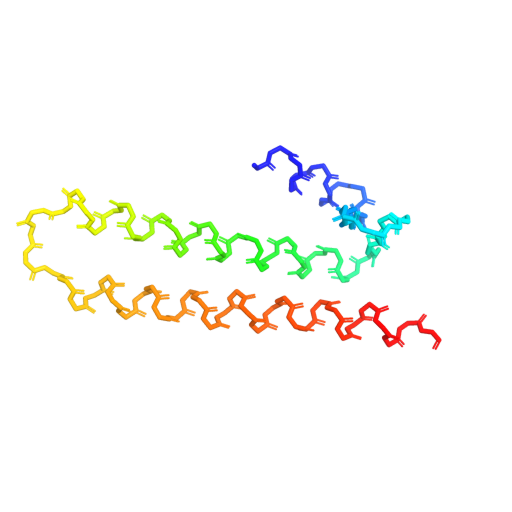R A C 1
ATOM 659 O O . SER A 1 85 ? -10.000 -7.999 19.639 1.00 54.66 85 SER A O 1
ATOM 661 N N . GLY A 1 86 ? -10.835 -6.759 17.967 1.00 52.00 86 GLY A N 1
ATOM 662 C CA . GLY A 1 86 ? -11.437 -5.716 18.806 1.00 52.00 86 GLY A CA 1
ATOM 663 C C . GLY A 1 86 ? -12.886 -5.992 19.228 1.00 52.00 86 GLY A C 1
ATOM 664 O O . GLY A 1 86 ? -13.622 -5.031 19.446 1.00 52.00 86 GLY A O 1
ATOM 665 N N . ARG A 1 87 ? -13.312 -7.262 19.257 1.00 45.62 87 ARG A N 1
ATOM 666 C CA . ARG A 1 87 ? -14.603 -7.689 19.816 1.00 45.62 87 ARG A CA 1
ATOM 667 C C . ARG A 1 87 ? -14.462 -8.059 21.281 1.00 45.62 87 ARG A C 1
ATOM 669 O O . ARG A 1 87 ? -13.500 -8.792 21.589 1.00 45.62 87 ARG A O 1
#

Secondary structure (DSSP, 8-state):
-HHHHHHHHHTEEEE--SSSSPEEEETHHHHHHHHHHHHHHHHHHHHHHHHH--SS-HHHHHHHHHHHHHHHHHHHHHHHHHHHTT-

Nearest PDB structures (foldseek):
  8jxk-assembly1_F-2  TM=7.944E-01  e=4.728E+00  Mycobacterium tuberculosis H37Rv
  3vpv-assembly1_A  TM=8.494E-01  e=6.944E+00  Pseudomonas aeruginosa PAO1
  3stq-assembly2_F  TM=7.503E-01  e=8.971E+00  Pseudomonas aeruginosa

Foldseek 3Di:
DVLLVVCVVQQWRWADDPPDRTDIQGHPLSVLLSVLVVLVVVLVVLVVVLVPDPPPPVVVSVVSNVVSVVSSVVSNVVSVVVSVVPD

pLDDT: mean 76.13, std 8.15, range [45.62, 86.0]